Protein AF-A0A4Y2F2S2-F1 (afdb_monomer_lite)

Radius of gyration: 29.6 Å; chains: 1; bounding box: 80×32×78 Å

Organism: Araneus ventricosus (NCBI:txid182803)

Secondary structure (DSSP, 8-state):
---SPPPPPTTTS-HHHHHHHTHHHHHHS-HHHHHHHHHHHHHHTT-HHHHHHHHHHHH-HHHHHHHHHHHHHHHHT-----HHHHHHHHHHTT--HHHHHHHHHHTTTTSPPHHHHHHHHHHTSPPTTSEEE-SS-EEE-GGG--

Sequence (146 aa):
MSSGRPPKPFQEACARTKNRRTQKLRTEVPTEQLTFAAQMNLKAGKKIDASKIVKDITSNPGRATKYRKTFHALQNKTGKLTPAEALSIFVGAGLARNQYKIVRPGAKSIYLRYSLIQKVQKEFYSSKNSYQVIQTSTEINLQDLA

Structure (mmCIF, N/CA/C/O backbone):
data_AF-A0A4Y2F2S2-F1
#
_entry.id   AF-A0A4Y2F2S2-F1
#
loop_
_atom_site.group_PDB
_atom_site.id
_atom_site.type_symbol
_atom_site.label_atom_id
_atom_site.label_alt_id
_atom_site.label_comp_id
_atom_site.label_asym_id
_atom_site.label_entity_id
_atom_site.label_seq_id
_atom_site.pdbx_PDB_ins_code
_atom_site.Cartn_x
_atom_site.Cartn_y
_atom_site.Cartn_z
_atom_site.occupancy
_atom_site.B_iso_or_equiv
_atom_site.auth_seq_id
_atom_site.auth_comp_id
_atom_site.auth_asym_id
_atom_site.auth_atom_id
_atom_site.pdbx_PDB_model_num
ATOM 1 N N . MET A 1 1 ? -46.525 6.636 19.658 1.00 46.94 1 MET A N 1
ATOM 2 C CA . MET A 1 1 ? -46.025 6.141 18.355 1.00 46.94 1 MET A CA 1
ATOM 3 C C . MET A 1 1 ? -44.746 6.890 18.019 1.00 46.94 1 MET A C 1
ATOM 5 O O . MET A 1 1 ? -44.753 8.106 18.139 1.00 46.94 1 MET A O 1
ATOM 9 N N . SER A 1 2 ? -43.639 6.218 17.687 1.00 60.78 2 SER A N 1
ATOM 10 C CA . SER A 1 2 ? -42.401 6.931 17.339 1.00 60.78 2 SER A CA 1
ATOM 11 C C . SER A 1 2 ? -42.547 7.569 15.955 1.00 60.78 2 SER A C 1
ATOM 13 O O . SER A 1 2 ? -42.375 6.910 14.932 1.00 60.78 2 SER A O 1
ATOM 15 N N . SER A 1 3 ? -42.905 8.847 15.919 1.00 67.31 3 SER A N 1
ATOM 16 C CA . SER A 1 3 ? -43.002 9.647 14.701 1.00 67.31 3 SER A CA 1
ATOM 17 C C . SER A 1 3 ? -41.599 10.020 14.216 1.00 67.31 3 SER A C 1
ATOM 19 O O . SER A 1 3 ? -40.989 10.963 14.718 1.00 67.31 3 SER A O 1
ATOM 21 N N . GLY A 1 4 ? -41.049 9.262 13.265 1.00 81.62 4 GLY A N 1
ATOM 22 C CA . GLY A 1 4 ? -39.746 9.571 12.682 1.00 81.62 4 GLY A CA 1
ATOM 23 C C . GLY A 1 4 ? -39.295 8.595 11.601 1.00 81.62 4 GLY A C 1
ATOM 24 O O . GLY A 1 4 ? -39.762 7.461 11.515 1.00 81.62 4 GLY A O 1
ATOM 25 N N . ARG A 1 5 ? -38.346 9.045 10.770 1.00 83.81 5 ARG A N 1
ATOM 26 C CA . ARG A 1 5 ? -37.702 8.207 9.752 1.00 83.81 5 ARG A CA 1
ATOM 27 C C . ARG A 1 5 ? -37.008 7.012 10.426 1.00 83.81 5 ARG A C 1
ATOM 29 O O . ARG A 1 5 ? -36.197 7.242 11.329 1.00 83.81 5 ARG A O 1
ATOM 36 N N . PRO A 1 6 ? -37.231 5.771 9.959 1.00 86.19 6 PRO A N 1
ATOM 37 C CA . PRO A 1 6 ? -36.595 4.601 10.546 1.00 86.19 6 PRO A CA 1
ATOM 38 C C . PRO A 1 6 ? -35.062 4.710 10.469 1.00 86.19 6 PRO A C 1
ATOM 40 O O . PRO A 1 6 ? -34.507 5.106 9.432 1.00 86.19 6 PRO A O 1
ATOM 43 N N . PRO A 1 7 ? -34.348 4.400 11.564 1.00 86.94 7 PRO A N 1
ATOM 44 C CA . PRO A 1 7 ? -32.900 4.488 11.590 1.00 86.94 7 PRO A CA 1
ATOM 45 C C . PRO A 1 7 ? -32.284 3.400 10.710 1.00 86.94 7 PRO A C 1
ATOM 47 O O . PRO A 1 7 ? -32.563 2.218 10.870 1.00 86.94 7 PRO A O 1
ATOM 50 N N . LYS A 1 8 ? -31.358 3.793 9.829 1.00 91.75 8 LYS A N 1
ATOM 51 C CA . LYS A 1 8 ? -30.549 2.832 9.065 1.00 91.75 8 LYS A CA 1
ATOM 52 C C . LYS A 1 8 ? -29.700 1.946 9.996 1.00 91.75 8 LYS A C 1
ATOM 54 O O . LYS A 1 8 ? -29.243 2.463 11.036 1.00 91.75 8 LYS A O 1
ATOM 59 N N . PRO A 1 9 ? -29.408 0.688 9.609 1.00 95.12 9 PRO A N 1
ATOM 60 C CA . PRO A 1 9 ? -28.441 -0.170 10.291 1.00 95.12 9 PRO A CA 1
ATOM 61 C C . PRO A 1 9 ? -27.092 0.527 10.490 1.00 95.12 9 PRO A C 1
ATOM 63 O O . PRO A 1 9 ? -26.696 1.386 9.699 1.00 95.12 9 PRO A O 1
ATOM 66 N N . PHE A 1 10 ? -26.363 0.173 11.554 1.00 93.69 10 PHE A N 1
ATOM 67 C CA . PHE A 1 10 ? -25.087 0.830 11.861 1.00 93.69 10 PHE A CA 1
ATOM 68 C C . PHE A 1 10 ? -24.088 0.704 10.708 1.00 93.69 10 PHE A C 1
ATOM 70 O O . PHE A 1 10 ? -23.448 1.695 10.384 1.00 93.69 10 PHE A O 1
ATOM 77 N N . GLN A 1 11 ? -23.991 -0.458 10.054 1.00 94.19 11 GLN A N 1
ATOM 78 C CA . GLN A 1 11 ? -23.033 -0.697 8.966 1.00 94.19 11 GLN A CA 1
ATOM 79 C C . GLN A 1 11 ? -23.252 0.229 7.760 1.00 94.19 11 GLN A C 1
ATOM 81 O O . GLN A 1 11 ? -22.287 0.787 7.237 1.00 94.19 11 GLN A O 1
ATOM 86 N N . GLU A 1 12 ? -24.509 0.484 7.406 1.00 94.81 12 GLU A N 1
ATOM 87 C CA . GLU A 1 12 ? -24.919 1.296 6.250 1.00 94.81 12 GLU A CA 1
ATOM 88 C C . GLU A 1 12 ? -24.970 2.804 6.536 1.00 94.81 12 GLU A C 1
ATOM 90 O O . GLU A 1 12 ? -25.124 3.627 5.632 1.00 94.81 12 GLU A O 1
ATOM 95 N N . ALA A 1 13 ? -24.872 3.201 7.805 1.00 95.06 13 ALA A N 1
ATOM 96 C CA . ALA A 1 13 ? -24.889 4.605 8.181 1.00 95.06 13 ALA A CA 1
ATOM 97 C C . ALA A 1 13 ? -23.602 5.330 7.735 1.00 95.06 13 ALA A C 1
ATOM 99 O O . ALA A 1 13 ? -22.496 4.784 7.780 1.00 95.06 13 ALA A O 1
ATOM 100 N N . CYS A 1 14 ? -23.733 6.608 7.365 1.00 94.81 14 CYS A N 1
ATOM 101 C CA . CYS A 1 14 ? -22.584 7.457 7.048 1.00 94.81 14 CYS A CA 1
ATOM 102 C C . CYS A 1 14 ? -21.731 7.752 8.298 1.00 94.81 14 CYS A C 1
ATOM 104 O O . CYS A 1 14 ? -22.212 7.669 9.434 1.00 94.81 14 CYS A O 1
ATOM 106 N N . ALA A 1 15 ? -20.477 8.165 8.090 1.00 96.00 15 ALA A N 1
ATOM 107 C CA . ALA A 1 15 ? -19.518 8.434 9.166 1.00 96.00 15 ALA A CA 1
ATOM 108 C C . ALA A 1 15 ? -20.043 9.434 10.215 1.00 96.00 15 ALA A C 1
ATOM 110 O O . ALA A 1 15 ? -19.951 9.169 11.411 1.00 96.00 15 ALA A O 1
ATOM 111 N N . ARG A 1 16 ? -20.693 10.531 9.786 1.00 96.00 16 ARG A N 1
ATOM 112 C CA . ARG A 1 16 ? -21.302 11.524 10.695 1.00 96.00 16 ARG A CA 1
ATOM 113 C C . ARG A 1 16 ? -22.307 10.877 11.656 1.00 96.00 16 ARG A C 1
ATOM 115 O O . ARG A 1 16 ? -22.293 11.158 12.852 1.00 96.00 16 ARG A O 1
ATOM 122 N N . THR A 1 17 ? -23.161 9.990 11.146 1.00 95.25 17 THR A N 1
ATOM 123 C CA . THR A 1 17 ? -24.183 9.313 11.958 1.00 95.25 17 THR A CA 1
ATOM 124 C C . THR A 1 17 ? -23.559 8.282 12.895 1.00 95.25 17 THR A C 1
ATOM 126 O O . THR A 1 17 ? -23.947 8.224 14.061 1.00 95.25 17 THR A O 1
ATOM 129 N N . LYS A 1 18 ? -22.576 7.503 12.420 1.00 95.94 18 LYS A N 1
ATOM 130 C CA . LYS A 1 18 ? -21.819 6.552 13.252 1.00 95.94 18 LYS A CA 1
ATOM 131 C C . LYS A 1 18 ? -21.136 7.266 14.420 1.00 95.94 18 LYS A C 1
ATOM 133 O O . LYS A 1 18 ? -21.313 6.842 15.556 1.00 95.94 18 LYS A O 1
ATOM 138 N N . ASN A 1 19 ? -20.470 8.393 14.158 1.00 94.12 19 ASN A N 1
ATOM 139 C CA . ASN A 1 19 ? -19.824 9.208 15.188 1.00 94.12 19 ASN A CA 1
ATOM 140 C C . ASN A 1 19 ? -20.829 9.701 16.233 1.00 94.12 19 ASN A C 1
ATOM 142 O O . ASN A 1 19 ? -20.598 9.524 17.425 1.00 94.12 19 ASN A O 1
ATOM 146 N N . ARG A 1 20 ? -21.972 10.256 15.812 1.00 95.00 20 ARG A N 1
ATOM 147 C CA . ARG A 1 20 ? -23.009 10.697 16.757 1.00 95.00 20 ARG A CA 1
ATOM 148 C C . ARG A 1 20 ? -23.534 9.539 17.612 1.00 95.00 20 ARG A C 1
ATOM 150 O O . ARG A 1 20 ? -23.644 9.677 18.822 1.00 95.00 20 ARG A O 1
ATOM 157 N N . ARG A 1 21 ? -23.817 8.381 17.005 1.00 95.06 21 ARG A N 1
ATOM 158 C CA . ARG A 1 21 ? -24.323 7.196 17.725 1.00 95.06 21 ARG A CA 1
ATOM 159 C C . ARG A 1 21 ? -23.322 6.646 18.746 1.00 95.06 21 ARG A C 1
ATOM 161 O O . ARG A 1 21 ? -23.743 6.184 19.797 1.00 95.06 21 ARG A O 1
ATOM 168 N N . THR A 1 22 ? -22.018 6.703 18.466 1.00 95.88 22 THR A N 1
ATOM 169 C CA . THR A 1 22 ? -20.971 6.217 19.385 1.00 95.88 22 THR A CA 1
ATOM 170 C C . THR A 1 22 ? -20.460 7.282 20.355 1.00 95.88 22 THR A C 1
ATOM 172 O O . THR A 1 22 ? -19.528 7.006 21.101 1.00 95.88 22 THR A O 1
ATOM 175 N N . GLN A 1 23 ? -21.015 8.501 20.350 1.00 96.19 23 GLN A N 1
ATOM 176 C CA . GLN A 1 23 ? -20.545 9.598 21.204 1.00 96.19 23 GLN A CA 1
ATOM 177 C C . GLN A 1 23 ? -20.630 9.237 22.684 1.00 96.19 23 GLN A C 1
ATOM 179 O O . GLN A 1 23 ? -19.620 9.314 23.370 1.00 96.19 23 GLN A O 1
ATOM 184 N N . LYS A 1 24 ? -21.793 8.751 23.130 1.00 95.88 24 LYS A N 1
ATOM 185 C CA . LYS A 1 24 ? -22.016 8.341 24.520 1.00 95.88 24 LYS A CA 1
ATOM 186 C C . LYS A 1 24 ? -20.957 7.333 24.992 1.00 95.88 24 LYS A C 1
ATOM 188 O O . LYS A 1 24 ? -20.278 7.569 25.981 1.00 95.88 24 LYS A O 1
ATOM 193 N N . LEU A 1 25 ? -20.720 6.288 24.193 1.00 95.06 25 LEU A N 1
ATOM 194 C CA . LEU A 1 25 ? -19.710 5.261 24.480 1.00 95.06 25 LEU A CA 1
ATOM 195 C C . LEU A 1 25 ? -18.288 5.826 24.594 1.00 95.06 25 LEU A C 1
ATOM 197 O O . LEU A 1 25 ? -17.529 5.382 25.441 1.00 95.06 25 LEU A O 1
ATOM 201 N N . ARG A 1 26 ? -17.920 6.793 23.745 1.00 94.62 26 ARG A N 1
ATOM 202 C CA . ARG A 1 26 ? -16.576 7.399 23.743 1.00 94.62 26 ARG A CA 1
ATOM 203 C C . ARG A 1 26 ? -16.367 8.415 24.867 1.00 94.62 26 ARG A C 1
ATOM 205 O O . ARG A 1 26 ? -15.2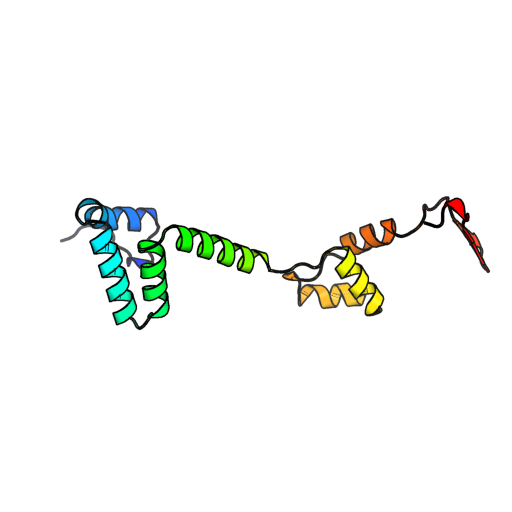24 8.744 25.153 1.00 94.62 26 ARG A O 1
ATOM 212 N N . THR A 1 27 ? -17.447 8.941 25.441 1.00 94.94 27 THR A N 1
ATOM 213 C CA . THR A 1 27 ? -17.394 9.903 26.548 1.00 94.94 27 THR A CA 1
ATOM 214 C C . THR A 1 27 ? -17.441 9.204 27.904 1.00 94.94 27 THR A C 1
ATOM 216 O O . THR A 1 27 ? -16.744 9.625 28.817 1.00 94.94 27 THR A O 1
ATOM 219 N N . GLU A 1 28 ? -18.240 8.145 28.036 1.00 95.81 28 GLU A N 1
ATOM 220 C CA . GLU A 1 28 ? -18.482 7.481 29.325 1.00 95.81 28 GLU A CA 1
ATOM 221 C C . GLU A 1 28 ? -17.495 6.350 29.627 1.00 95.81 28 GLU A C 1
ATOM 223 O O . GLU A 1 28 ? -17.213 6.078 30.791 1.00 95.81 28 GLU A O 1
ATOM 228 N N . VAL A 1 29 ? -16.975 5.671 28.600 1.00 96.00 29 VAL A N 1
ATOM 229 C CA . VAL A 1 29 ? -16.151 4.471 28.783 1.00 96.00 29 VAL A CA 1
ATOM 230 C C . VAL A 1 29 ? -14.680 4.783 28.495 1.00 96.00 29 VAL A C 1
ATOM 232 O O . VAL A 1 29 ? -14.372 5.303 27.418 1.00 96.00 29 VAL A O 1
ATOM 235 N N . PRO A 1 30 ? -13.748 4.416 29.396 1.00 95.38 30 PRO A N 1
ATOM 236 C CA . PRO A 1 30 ? -12.319 4.564 29.153 1.00 95.38 30 PRO A CA 1
ATOM 237 C C . PRO A 1 30 ? -11.848 3.818 27.899 1.00 95.38 30 PRO A C 1
ATOM 239 O O . PRO A 1 30 ? -12.284 2.702 27.601 1.00 95.38 30 PRO A O 1
ATOM 242 N N . THR A 1 31 ? -10.875 4.399 27.196 1.00 92.50 31 THR A N 1
ATOM 243 C CA . THR A 1 31 ? -10.293 3.827 25.970 1.00 92.50 31 THR A CA 1
ATOM 244 C C . THR A 1 31 ? -9.752 2.408 26.175 1.00 92.50 31 THR A C 1
ATOM 246 O O . THR A 1 31 ? -9.904 1.553 25.302 1.00 92.50 31 THR A O 1
ATOM 249 N N . GLU A 1 32 ? -9.162 2.115 27.333 1.00 92.56 32 GLU A N 1
ATOM 250 C CA . GLU A 1 32 ? -8.628 0.786 27.663 1.00 92.56 32 GLU A CA 1
ATOM 251 C C . GLU A 1 32 ? -9.730 -0.282 27.698 1.00 92.56 32 GLU A C 1
ATOM 253 O O . GLU A 1 32 ? -9.597 -1.347 27.095 1.00 92.56 32 GLU A O 1
ATOM 258 N N . GLN A 1 33 ? -10.875 0.033 28.307 1.00 94.69 33 GLN A N 1
ATOM 259 C CA . GLN A 1 33 ? -12.019 -0.877 28.338 1.00 94.69 33 GLN A CA 1
ATOM 260 C C . GLN A 1 33 ? -12.617 -1.065 26.939 1.00 94.69 33 GLN A C 1
ATOM 262 O O . GLN A 1 33 ? -12.914 -2.192 26.541 1.00 94.69 33 GLN A O 1
ATOM 267 N N . LEU A 1 34 ? -12.733 0.012 26.151 1.00 95.00 34 LEU A N 1
ATOM 268 C CA . LEU A 1 34 ? -13.224 -0.060 24.769 1.00 95.00 34 LEU A CA 1
ATOM 269 C C . LEU A 1 34 ? -12.321 -0.917 23.875 1.00 95.00 34 LEU A C 1
ATOM 271 O O . LEU A 1 34 ? -12.811 -1.707 23.064 1.00 95.00 34 LEU A O 1
ATOM 275 N N . THR A 1 35 ? -11.004 -0.783 24.018 1.00 94.25 35 THR A N 1
ATOM 276 C CA . THR A 1 35 ? -10.039 -1.566 23.236 1.00 94.25 35 THR A CA 1
ATOM 277 C C . THR A 1 35 ? -10.057 -3.038 23.638 1.00 94.25 35 THR A C 1
ATOM 279 O O . THR A 1 35 ? -10.079 -3.899 22.756 1.00 94.25 35 THR A O 1
ATOM 282 N N . PHE A 1 36 ? -10.139 -3.352 24.934 1.00 95.00 36 PHE A N 1
ATOM 283 C CA . PHE A 1 36 ? -10.282 -4.729 25.408 1.00 95.00 36 PHE A CA 1
ATOM 284 C C . PHE A 1 36 ? -11.604 -5.365 24.949 1.00 95.00 36 PHE A C 1
ATOM 286 O O . PHE A 1 36 ? -11.606 -6.477 24.416 1.00 95.00 36 PHE A O 1
ATOM 293 N N . ALA A 1 37 ? -12.723 -4.640 25.051 1.00 95.88 37 ALA A N 1
ATOM 294 C CA . ALA A 1 37 ? -14.023 -5.093 24.555 1.00 95.88 37 ALA A CA 1
ATOM 295 C C . ALA A 1 37 ? -13.994 -5.368 23.042 1.00 95.88 37 ALA A C 1
ATOM 297 O O . ALA A 1 37 ? -14.500 -6.393 22.578 1.00 95.88 37 ALA A O 1
ATOM 298 N N . ALA A 1 38 ? -13.344 -4.499 22.259 1.00 96.06 38 ALA A N 1
ATOM 299 C CA . ALA A 1 38 ? -13.142 -4.723 20.831 1.00 96.06 38 ALA A CA 1
ATOM 300 C C . ALA A 1 38 ? -12.309 -5.989 20.561 1.00 96.06 38 ALA A C 1
ATOM 302 O O . ALA A 1 38 ? -12.679 -6.793 19.704 1.00 96.06 38 ALA A O 1
ATOM 303 N N . GLN A 1 39 ? -11.226 -6.214 21.315 1.00 96.50 39 GLN A N 1
ATOM 304 C CA . GLN A 1 39 ? -10.413 -7.428 21.197 1.00 96.50 39 GLN A CA 1
ATOM 305 C C . GLN A 1 39 ? -11.226 -8.696 21.474 1.00 96.50 39 GLN A C 1
ATOM 307 O O . GLN A 1 39 ? -11.086 -9.665 20.721 1.00 96.50 39 GLN A O 1
ATOM 312 N N . MET A 1 40 ? -12.062 -8.704 22.518 1.00 97.31 40 MET A N 1
ATOM 313 C CA . MET A 1 40 ? -12.895 -9.860 22.870 1.00 97.31 40 MET A CA 1
ATOM 314 C C . MET A 1 40 ? -13.971 -10.128 21.815 1.00 97.31 40 MET A C 1
ATOM 316 O O . MET A 1 40 ? -14.116 -11.268 21.376 1.00 97.31 40 MET A O 1
ATOM 320 N N . ASN A 1 41 ? -14.641 -9.085 21.316 1.00 97.06 41 ASN A N 1
ATOM 321 C CA . ASN A 1 41 ? -15.624 -9.223 20.238 1.00 97.06 41 ASN A CA 1
ATOM 322 C C . ASN A 1 41 ? -15.003 -9.790 18.951 1.00 97.06 41 ASN A C 1
ATOM 324 O O . ASN A 1 41 ? -15.606 -10.631 18.285 1.00 97.06 41 ASN A O 1
ATOM 328 N N . LEU A 1 42 ? -13.774 -9.385 18.608 1.00 97.06 42 LEU A N 1
ATOM 329 C CA . LEU A 1 42 ? -13.057 -9.943 17.457 1.00 97.06 42 LEU A CA 1
ATOM 330 C C . LEU A 1 42 ? -12.710 -11.425 17.650 1.00 97.06 42 LEU A C 1
ATOM 332 O O . LEU A 1 42 ? -12.843 -12.199 16.702 1.00 97.06 42 LEU A O 1
ATOM 336 N N . LYS A 1 43 ? -12.316 -11.841 18.862 1.00 95.75 43 LYS A N 1
ATOM 337 C CA . LYS A 1 43 ? -12.073 -13.260 19.178 1.00 95.75 43 LYS A CA 1
ATOM 338 C C . LYS A 1 43 ? -13.348 -14.088 19.085 1.00 95.75 43 LYS A C 1
ATOM 340 O O . LYS A 1 43 ? -13.328 -15.131 18.438 1.00 95.75 43 LYS A O 1
ATOM 345 N N . ALA A 1 44 ? -14.445 -13.604 19.668 1.00 96.88 44 ALA A N 1
ATOM 346 C CA . ALA A 1 44 ? -15.749 -14.261 19.597 1.00 96.88 44 ALA A CA 1
ATOM 347 C C . ALA A 1 44 ? -16.209 -14.436 18.139 1.00 96.88 44 ALA A C 1
ATOM 349 O O . ALA A 1 44 ? -16.690 -15.496 17.753 1.00 96.88 44 ALA A O 1
ATOM 350 N N . GLY A 1 45 ? -15.953 -13.434 17.293 1.00 96.06 45 GLY A N 1
ATOM 351 C CA . GLY A 1 45 ? -16.185 -13.499 15.849 1.00 96.06 45 GLY A CA 1
ATOM 352 C C . GLY A 1 45 ? -15.159 -14.314 15.049 1.00 96.06 45 GLY A C 1
ATOM 353 O O . GLY A 1 45 ? -15.124 -14.171 13.829 1.00 96.06 45 GLY A O 1
ATOM 354 N N . LYS A 1 46 ? -14.294 -15.110 15.698 1.00 95.44 46 LYS A N 1
ATOM 355 C CA . LYS A 1 46 ? -13.210 -15.912 15.088 1.00 95.44 46 LYS A CA 1
ATOM 356 C C . LYS A 1 46 ? -12.182 -15.105 14.273 1.00 95.44 46 LYS A C 1
ATOM 358 O O . LYS A 1 46 ? -11.403 -15.671 13.513 1.00 95.44 46 LYS A O 1
ATOM 363 N N . LYS A 1 47 ? -12.102 -13.784 14.460 1.00 95.62 47 LYS A N 1
ATOM 364 C CA . LYS A 1 47 ? -11.114 -12.892 13.822 1.00 95.62 47 LYS A CA 1
ATOM 365 C C . LYS A 1 47 ? -9.873 -12.755 14.706 1.00 95.62 47 LYS A C 1
ATOM 367 O O . LYS A 1 47 ? -9.554 -11.672 15.203 1.00 95.62 47 LYS A O 1
ATOM 372 N N . ILE A 1 48 ? -9.193 -13.879 14.927 1.00 95.50 48 ILE A N 1
ATOM 373 C CA . ILE A 1 48 ? -8.095 -13.999 15.899 1.00 95.50 48 ILE A CA 1
ATOM 374 C C . ILE A 1 48 ? -6.950 -13.031 15.572 1.00 95.50 48 ILE A C 1
ATOM 376 O O . ILE A 1 48 ? -6.491 -12.312 16.459 1.00 95.50 48 ILE A O 1
ATOM 380 N N . ASP A 1 49 ? -6.529 -12.947 14.309 1.00 94.12 49 ASP A N 1
ATOM 381 C CA . ASP A 1 49 ? -5.407 -12.081 13.920 1.00 94.12 49 ASP A CA 1
ATOM 382 C C . ASP A 1 49 ? -5.749 -10.595 14.019 1.00 94.12 49 ASP A C 1
ATOM 384 O O . ASP A 1 49 ? -4.930 -9.805 14.481 1.00 94.12 49 ASP A O 1
ATOM 388 N N . ALA A 1 50 ? -6.990 -10.209 13.706 1.00 94.38 50 ALA A N 1
ATOM 389 C CA . ALA A 1 50 ? -7.452 -8.840 13.930 1.00 94.38 50 ALA A CA 1
ATOM 390 C C . ALA A 1 50 ? -7.406 -8.473 15.423 1.00 94.38 50 ALA A C 1
ATOM 392 O O . ALA A 1 50 ? -6.981 -7.375 15.775 1.00 94.38 50 ALA A O 1
ATOM 393 N N . SER A 1 51 ? -7.791 -9.399 16.309 1.00 96.12 51 SER A N 1
ATOM 394 C CA . SER A 1 51 ? -7.692 -9.197 17.760 1.00 96.12 51 SER A CA 1
ATOM 395 C C . SER A 1 51 ? -6.238 -9.019 18.217 1.00 96.12 51 SER A C 1
ATOM 397 O O . SER A 1 51 ? -5.944 -8.100 18.984 1.00 96.12 51 SER A O 1
ATOM 399 N N . LYS A 1 52 ? -5.312 -9.844 17.703 1.00 94.19 52 LYS A N 1
ATOM 400 C CA . LYS A 1 52 ? -3.872 -9.719 17.987 1.00 94.19 52 LYS A CA 1
ATOM 401 C C . LYS A 1 52 ? -3.319 -8.370 17.526 1.00 94.19 52 LYS A C 1
ATOM 403 O O . LYS A 1 52 ? -2.634 -7.717 18.303 1.00 94.19 52 LYS A O 1
ATOM 408 N N . ILE A 1 53 ? -3.684 -7.914 16.325 1.00 94.12 53 ILE A N 1
ATOM 409 C CA . ILE A 1 53 ? -3.263 -6.605 15.805 1.00 94.12 53 ILE A CA 1
ATOM 410 C C . ILE A 1 53 ? -3.761 -5.478 16.709 1.00 94.12 53 ILE A C 1
ATOM 412 O O . ILE A 1 53 ? -2.972 -4.608 17.064 1.00 94.12 53 ILE A O 1
ATOM 416 N N . VAL A 1 54 ? -5.039 -5.495 17.116 1.00 93.88 54 VAL A N 1
ATOM 417 C CA . VAL A 1 54 ? -5.577 -4.486 18.046 1.00 93.88 54 VAL A CA 1
ATOM 418 C C . VAL A 1 54 ? -4.792 -4.496 19.358 1.00 93.88 54 VAL A C 1
ATOM 420 O O . VAL A 1 54 ? -4.420 -3.431 19.838 1.00 93.88 54 VAL A O 1
ATOM 423 N N . LYS A 1 55 ? -4.466 -5.674 19.901 1.00 93.69 55 LYS A N 1
ATOM 424 C CA . LYS A 1 55 ? -3.615 -5.787 21.093 1.00 93.69 55 LYS A CA 1
ATOM 425 C C . LYS A 1 55 ? -2.236 -5.161 20.866 1.00 93.69 55 LYS A C 1
ATOM 427 O O . LYS A 1 55 ? -1.822 -4.331 21.671 1.00 93.69 55 LYS A O 1
ATOM 432 N N . ASP A 1 56 ? -1.563 -5.507 19.773 1.00 92.69 56 ASP A N 1
ATOM 433 C CA . ASP A 1 56 ? -0.209 -5.041 19.449 1.00 92.69 56 ASP A CA 1
ATOM 434 C C . ASP A 1 56 ? -0.113 -3.523 19.265 1.00 92.69 56 ASP A C 1
ATOM 436 O O . ASP A 1 56 ? 0.854 -2.908 19.715 1.00 92.69 56 ASP A O 1
ATOM 440 N N . ILE A 1 57 ? -1.103 -2.907 18.610 1.00 93.50 57 ILE A N 1
ATOM 441 C CA . ILE A 1 57 ? -1.115 -1.450 18.412 1.00 93.50 57 ILE A CA 1
ATOM 442 C C . ILE A 1 57 ? -1.453 -0.700 19.699 1.00 93.50 57 ILE A C 1
ATOM 444 O O . ILE A 1 57 ? -0.969 0.413 19.884 1.00 93.50 57 ILE A O 1
ATOM 448 N N . THR A 1 58 ? -2.264 -1.297 20.581 1.00 91.38 58 THR A N 1
ATOM 449 C CA . THR A 1 58 ? -2.620 -0.681 21.868 1.00 91.38 58 THR A CA 1
ATOM 450 C C . THR A 1 58 ? -1.489 -0.758 22.886 1.00 91.38 58 THR A C 1
ATOM 452 O O . THR A 1 58 ? -1.295 0.191 23.633 1.00 91.38 58 THR A O 1
ATOM 455 N N . SER A 1 59 ? -0.711 -1.845 22.901 1.00 88.94 59 SER A N 1
ATOM 456 C CA . SER A 1 59 ? 0.397 -2.027 23.846 1.00 88.94 59 SER A CA 1
ATOM 457 C C . SER A 1 59 ? 1.696 -1.350 23.404 1.00 88.94 59 SER A C 1
ATOM 459 O O . SER A 1 59 ? 2.525 -1.018 24.246 1.00 88.94 59 SER A O 1
ATOM 461 N N . ASN A 1 60 ? 1.898 -1.136 22.098 1.00 89.88 60 ASN A N 1
ATOM 462 C CA . ASN A 1 60 ? 3.096 -0.482 21.577 1.00 89.88 60 ASN A CA 1
ATOM 463 C C . ASN A 1 60 ? 2.775 0.443 20.381 1.00 89.88 60 ASN A C 1
ATOM 465 O O . ASN A 1 60 ? 2.683 -0.023 19.237 1.00 89.88 60 ASN A O 1
ATOM 469 N N . PRO A 1 61 ? 2.709 1.773 20.594 1.00 85.50 61 PRO A N 1
ATOM 470 C CA . PRO A 1 61 ? 2.467 2.748 19.525 1.00 85.50 61 PRO A CA 1
ATOM 471 C C . PRO A 1 61 ? 3.494 2.703 18.375 1.00 85.50 61 PRO A C 1
ATOM 473 O O . PRO A 1 61 ? 3.171 2.996 17.218 1.00 85.50 61 PRO A O 1
ATOM 476 N N . GLY A 1 62 ? 4.732 2.276 18.651 1.00 89.56 62 GLY A N 1
ATOM 477 C CA . GLY A 1 62 ? 5.767 2.078 17.633 1.00 89.56 62 GLY A CA 1
ATOM 478 C C . GLY A 1 62 ? 5.405 0.980 16.626 1.00 89.56 62 GLY A C 1
ATOM 479 O O . GLY A 1 62 ? 5.645 1.133 15.423 1.00 89.56 62 GLY A O 1
ATOM 480 N N . ARG A 1 63 ? 4.735 -0.094 17.077 1.00 89.06 63 ARG A N 1
ATOM 481 C CA . ARG A 1 63 ? 4.218 -1.153 16.190 1.00 89.06 63 ARG A CA 1
ATOM 482 C C . ARG A 1 63 ? 3.111 -0.637 15.279 1.00 89.06 63 ARG A C 1
ATOM 484 O O . ARG A 1 63 ? 3.119 -0.967 14.096 1.00 89.06 63 ARG A O 1
ATOM 491 N N . ALA A 1 64 ? 2.225 0.224 15.782 1.00 90.81 64 ALA A N 1
ATOM 492 C CA . ALA A 1 64 ? 1.178 0.845 14.968 1.00 90.81 64 ALA A CA 1
ATOM 493 C C . ALA A 1 64 ? 1.773 1.635 13.789 1.00 90.81 64 ALA A C 1
ATOM 495 O O . ALA A 1 64 ? 1.349 1.477 12.641 1.00 90.81 64 ALA A O 1
ATOM 496 N N . THR A 1 65 ? 2.823 2.419 14.052 1.00 91.56 65 THR A N 1
ATOM 497 C CA . THR A 1 65 ? 3.543 3.164 13.007 1.00 91.56 65 THR A CA 1
ATOM 498 C C . THR A 1 65 ? 4.216 2.227 12.006 1.00 91.56 65 THR A C 1
ATOM 500 O O . THR A 1 65 ? 4.144 2.466 10.798 1.00 91.56 65 THR A O 1
ATOM 503 N N . LYS A 1 66 ? 4.835 1.137 12.479 1.00 93.00 66 LYS A N 1
ATOM 504 C CA . LYS A 1 66 ? 5.447 0.126 11.607 1.00 93.00 66 LYS A CA 1
ATOM 505 C C . LYS A 1 66 ? 4.410 -0.520 10.691 1.00 93.00 66 LYS A C 1
ATOM 507 O O . LYS A 1 66 ? 4.624 -0.509 9.484 1.00 93.00 66 LYS A O 1
ATOM 512 N N . TYR A 1 67 ? 3.283 -0.995 11.227 1.00 91.38 67 TYR A N 1
ATOM 513 C CA . TYR A 1 67 ? 2.199 -1.570 10.424 1.00 91.38 67 TYR A CA 1
ATOM 514 C C . TYR A 1 67 ? 1.655 -0.583 9.397 1.00 91.38 67 TYR A C 1
ATOM 516 O O . TYR A 1 67 ? 1.459 -0.949 8.243 1.00 91.38 67 TYR A O 1
ATOM 524 N N . ARG A 1 68 ? 1.469 0.686 9.778 1.00 89.62 68 ARG A N 1
ATOM 525 C CA . ARG A 1 68 ? 1.035 1.726 8.841 1.00 89.62 68 ARG A CA 1
ATOM 526 C C . ARG A 1 68 ? 2.038 1.898 7.696 1.00 89.62 68 ARG A C 1
ATOM 528 O O . ARG A 1 68 ? 1.637 1.893 6.535 1.00 89.62 68 ARG A O 1
ATOM 535 N N . LYS A 1 69 ? 3.335 2.012 8.003 1.00 91.12 69 LYS A N 1
ATOM 536 C CA . LYS A 1 69 ? 4.397 2.160 6.992 1.00 91.12 69 LYS A CA 1
ATOM 537 C C . LYS A 1 69 ? 4.493 0.941 6.078 1.00 91.12 69 LYS A C 1
ATOM 539 O O . LYS A 1 69 ? 4.542 1.113 4.866 1.00 91.12 69 LYS A O 1
ATOM 544 N N . THR A 1 70 ? 4.493 -0.274 6.626 1.00 89.75 70 THR A N 1
ATOM 545 C CA . THR A 1 70 ? 4.595 -1.502 5.823 1.00 89.75 70 THR A CA 1
ATOM 546 C C . THR A 1 70 ? 3.351 -1.733 4.977 1.00 89.75 70 THR A C 1
ATOM 548 O O . THR A 1 70 ? 3.483 -2.113 3.819 1.00 89.75 70 THR A O 1
ATOM 551 N N . PHE A 1 71 ? 2.158 -1.453 5.507 1.00 88.31 71 PHE A N 1
ATOM 552 C CA . PHE A 1 71 ? 0.911 -1.552 4.753 1.00 88.31 71 PHE A CA 1
ATOM 553 C C . PHE A 1 71 ? 0.883 -0.559 3.589 1.00 88.31 71 PHE A C 1
ATOM 555 O O . PHE A 1 71 ? 0.607 -0.953 2.460 1.00 88.31 71 PHE A O 1
ATOM 562 N N . HIS A 1 72 ? 1.248 0.706 3.822 1.00 85.12 72 HIS A N 1
ATOM 563 C CA . HIS A 1 72 ? 1.374 1.681 2.736 1.00 85.12 72 HIS A CA 1
ATOM 564 C C . HIS A 1 72 ? 2.473 1.305 1.742 1.00 85.12 72 HIS A C 1
ATOM 566 O O . HIS A 1 72 ? 2.259 1.428 0.544 1.00 85.12 72 HIS A O 1
ATOM 572 N N . ALA A 1 73 ? 3.623 0.808 2.200 1.00 82.94 73 ALA A N 1
ATOM 573 C CA . ALA A 1 73 ? 4.673 0.332 1.307 1.00 82.94 73 ALA A CA 1
ATOM 574 C C . ALA A 1 73 ? 4.196 -0.851 0.454 1.00 82.94 73 ALA A C 1
ATOM 576 O O . ALA A 1 73 ? 4.515 -0.899 -0.723 1.00 82.94 73 ALA A O 1
ATOM 577 N N . LEU A 1 74 ? 3.403 -1.774 1.002 1.00 79.69 74 LEU A N 1
ATOM 578 C CA . LEU A 1 74 ? 2.815 -2.880 0.246 1.00 79.69 74 LEU A CA 1
ATOM 579 C C . LEU A 1 74 ? 1.802 -2.384 -0.796 1.00 79.69 74 LEU A C 1
ATOM 581 O O . LEU A 1 74 ? 1.846 -2.824 -1.939 1.00 79.69 74 LEU A O 1
ATOM 585 N N . GLN A 1 75 ? 0.945 -1.430 -0.424 1.00 73.19 75 GLN A N 1
ATOM 586 C CA . GLN A 1 75 ? -0.002 -0.787 -1.344 1.00 73.19 75 GLN A CA 1
ATOM 587 C C . GLN A 1 75 ? 0.709 0.022 -2.437 1.00 73.19 75 GLN A C 1
ATOM 589 O O . GLN A 1 75 ? 0.254 0.067 -3.569 1.00 73.19 75 GLN A O 1
ATOM 594 N N . ASN A 1 76 ? 1.850 0.633 -2.122 1.00 65.69 76 ASN A N 1
ATOM 595 C CA . ASN A 1 76 ? 2.636 1.414 -3.076 1.00 65.69 76 ASN A CA 1
ATOM 596 C C . ASN A 1 76 ? 3.638 0.555 -3.865 1.00 65.69 76 ASN A C 1
ATOM 598 O O . ASN A 1 76 ? 4.174 1.015 -4.869 1.00 65.69 76 ASN A O 1
ATOM 602 N N . LYS A 1 77 ? 3.886 -0.693 -3.443 1.00 60.91 77 LYS A N 1
ATOM 603 C CA . LYS A 1 77 ? 4.715 -1.668 -4.171 1.00 60.91 77 LYS A CA 1
ATOM 604 C C . LYS A 1 77 ? 4.041 -2.180 -5.442 1.00 60.91 77 LYS A C 1
ATOM 606 O O . LYS A 1 77 ? 4.711 -2.801 -6.260 1.00 60.91 77 LYS A O 1
ATOM 611 N N . THR A 1 78 ? 2.761 -1.881 -5.662 1.00 59.12 78 THR A N 1
ATOM 612 C CA . THR A 1 78 ? 2.198 -1.901 -7.014 1.00 59.12 78 THR A CA 1
ATOM 613 C C . THR A 1 78 ? 2.706 -0.658 -7.751 1.00 59.12 78 THR A C 1
ATOM 615 O O . THR A 1 78 ? 2.212 0.445 -7.546 1.00 59.12 78 THR A O 1
ATOM 618 N N . GLY A 1 79 ? 3.729 -0.725 -8.586 1.00 64.69 79 GLY A N 1
ATOM 619 C CA . GLY A 1 79 ? 4.189 -1.869 -9.360 1.00 64.69 79 GLY A CA 1
ATOM 620 C C . GLY A 1 79 ? 4.136 -1.470 -10.815 1.00 64.69 79 GLY A C 1
ATOM 621 O O . GLY A 1 79 ? 3.455 -2.142 -11.559 1.00 64.69 79 GLY A O 1
ATOM 622 N N . LYS A 1 80 ? 4.762 -0.337 -11.161 1.00 76.69 80 LYS A N 1
ATOM 623 C CA . LYS A 1 80 ? 5.042 0.087 -12.533 1.00 76.69 80 LYS A CA 1
ATOM 624 C C . LYS A 1 80 ? 6.531 -0.069 -12.742 1.00 76.69 80 LYS A C 1
ATOM 626 O O . LYS A 1 80 ? 7.298 0.379 -11.895 1.00 76.69 80 LYS A O 1
ATOM 631 N N . LEU A 1 81 ? 6.905 -0.652 -13.868 1.00 85.62 81 LEU A N 1
ATOM 632 C CA . LEU A 1 81 ? 8.293 -0.678 -14.304 1.00 85.62 81 LEU A CA 1
ATOM 633 C C . LEU A 1 81 ? 8.826 0.751 -14.406 1.00 85.62 81 LEU A C 1
ATOM 635 O O . LEU A 1 81 ? 8.086 1.670 -14.784 1.00 85.62 81 LEU A O 1
ATOM 639 N N . THR A 1 82 ? 10.106 0.938 -14.099 1.00 89.12 82 THR A N 1
ATOM 640 C CA . THR A 1 82 ? 10.789 2.178 -14.464 1.00 89.12 82 THR A CA 1
ATOM 641 C C . THR A 1 82 ? 10.854 2.295 -15.994 1.00 89.12 82 THR A C 1
ATOM 643 O O . THR A 1 82 ? 10.765 1.291 -16.706 1.00 89.12 82 THR A O 1
ATOM 646 N N . PRO A 1 83 ? 10.981 3.510 -16.555 1.00 89.81 83 PRO A N 1
ATOM 647 C CA . PRO A 1 83 ? 11.122 3.682 -18.001 1.00 89.81 83 PRO A CA 1
ATOM 648 C C . PRO A 1 83 ? 12.262 2.862 -18.620 1.00 89.81 83 PRO A C 1
ATOM 650 O O . PRO A 1 83 ? 12.069 2.284 -19.689 1.00 89.81 83 PRO A O 1
ATOM 653 N N . ALA A 1 84 ? 13.397 2.755 -17.924 1.00 89.81 84 ALA A N 1
ATOM 654 C CA . ALA A 1 84 ? 14.543 1.958 -18.349 1.00 89.81 84 ALA A CA 1
ATOM 655 C C . ALA A 1 84 ? 14.256 0.446 -18.298 1.00 89.81 84 ALA A C 1
ATOM 657 O O . ALA A 1 84 ? 14.520 -0.258 -19.268 1.00 89.81 84 ALA A O 1
ATOM 658 N N . GLU A 1 85 ? 13.637 -0.054 -17.224 1.00 91.62 85 GLU A N 1
ATOM 659 C CA . GLU A 1 85 ? 13.216 -1.463 -17.125 1.00 91.62 85 GLU A CA 1
ATOM 660 C C . GLU A 1 85 ? 12.191 -1.828 -18.204 1.00 91.62 85 GLU A C 1
ATOM 662 O O . GLU A 1 85 ? 12.269 -2.888 -18.823 1.00 91.62 85 GLU A O 1
ATOM 667 N N . ALA A 1 86 ? 11.234 -0.934 -18.465 1.00 91.81 86 ALA A N 1
ATOM 668 C CA . ALA A 1 86 ? 10.232 -1.134 -19.501 1.00 91.81 86 ALA A CA 1
ATOM 669 C C . ALA A 1 86 ? 10.856 -1.155 -20.904 1.00 91.81 86 ALA A C 1
ATOM 671 O O . ALA A 1 86 ? 10.429 -1.956 -21.735 1.00 91.81 86 ALA A O 1
ATOM 672 N N . LEU A 1 87 ? 11.860 -0.306 -21.166 1.00 93.50 87 LEU A N 1
ATOM 673 C CA . LEU A 1 87 ? 12.629 -0.334 -22.411 1.00 93.50 87 LEU A CA 1
ATOM 674 C C . LEU A 1 87 ? 13.439 -1.631 -22.536 1.00 93.50 87 LEU A C 1
ATOM 676 O O . LEU A 1 87 ? 13.400 -2.256 -23.590 1.00 93.50 87 LEU A O 1
ATOM 680 N N . SER A 1 88 ? 14.099 -2.066 -21.461 1.00 93.50 88 SER A N 1
ATOM 681 C CA . SER A 1 88 ? 14.849 -3.326 -21.421 1.00 93.50 88 SER A CA 1
ATOM 682 C C . SER A 1 88 ? 13.958 -4.528 -21.745 1.00 93.50 88 SER A C 1
ATOM 684 O O . SER A 1 88 ? 14.298 -5.325 -22.612 1.00 93.50 88 SER A O 1
ATOM 686 N N . ILE A 1 89 ? 12.760 -4.614 -21.156 1.00 92.69 89 ILE A N 1
ATOM 687 C CA . ILE A 1 89 ? 11.792 -5.674 -21.480 1.00 92.69 89 ILE A CA 1
ATOM 688 C C . ILE A 1 89 ? 11.298 -5.552 -22.925 1.00 92.69 89 ILE A C 1
ATOM 690 O O . ILE A 1 89 ? 11.179 -6.558 -23.618 1.00 92.69 89 ILE A O 1
ATOM 694 N N . PHE A 1 90 ? 11.006 -4.336 -23.392 1.00 93.69 90 PHE A N 1
ATOM 695 C CA . PHE A 1 90 ? 10.535 -4.101 -24.757 1.00 93.69 90 PHE A CA 1
ATOM 696 C C . PHE A 1 90 ? 11.556 -4.566 -25.807 1.00 93.69 90 PHE A C 1
ATOM 698 O O . PHE A 1 90 ? 11.177 -5.261 -26.748 1.00 93.69 90 PHE A O 1
ATOM 705 N N . VAL A 1 91 ? 12.835 -4.221 -25.616 1.00 93.81 91 VAL A N 1
ATOM 706 C CA . VAL A 1 91 ? 13.944 -4.603 -26.505 1.00 93.81 91 VAL A CA 1
ATOM 707 C C . VAL A 1 91 ? 14.306 -6.078 -26.332 1.00 93.81 91 VAL A C 1
ATOM 709 O O . VAL A 1 91 ? 14.376 -6.801 -27.320 1.00 93.81 91 VAL A O 1
ATOM 712 N N . GLY A 1 92 ? 14.477 -6.547 -25.095 1.00 94.81 92 GLY A N 1
ATOM 713 C CA . GLY A 1 92 ? 14.885 -7.920 -24.788 1.00 94.81 92 GLY A CA 1
ATOM 714 C C . GLY A 1 92 ? 13.865 -8.975 -25.216 1.00 94.81 92 GLY A C 1
ATOM 715 O O . GLY A 1 92 ? 14.249 -10.070 -25.609 1.00 94.81 92 GLY A O 1
ATOM 716 N N . ALA A 1 93 ? 12.572 -8.640 -25.205 1.00 93.56 93 ALA A N 1
ATOM 717 C CA . ALA A 1 93 ? 11.517 -9.507 -25.731 1.00 93.56 93 ALA A CA 1
ATOM 718 C C . ALA A 1 93 ? 11.226 -9.286 -27.230 1.00 93.56 93 ALA A C 1
ATOM 720 O O . ALA A 1 93 ? 10.304 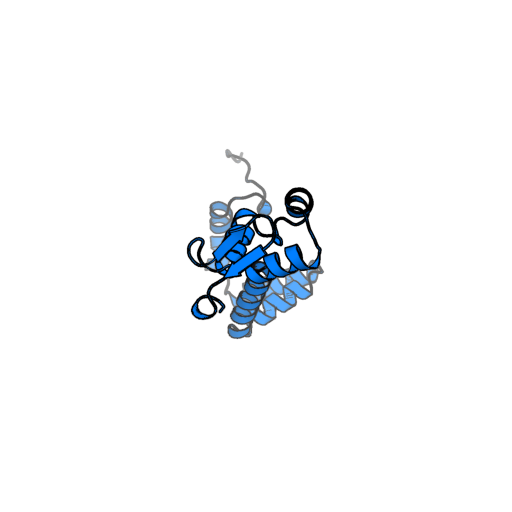-9.904 -27.759 1.00 93.56 93 ALA A O 1
ATOM 721 N N . GLY A 1 94 ? 11.959 -8.395 -27.913 1.00 94.31 94 GLY A N 1
ATOM 722 C CA . GLY A 1 94 ? 11.792 -8.129 -29.346 1.00 94.31 94 GLY A CA 1
ATOM 723 C C . GLY A 1 94 ? 10.393 -7.637 -29.729 1.00 94.31 94 GLY A C 1
ATOM 724 O O . GLY A 1 94 ? 9.899 -7.950 -30.812 1.00 94.31 94 GLY A O 1
ATOM 725 N N . LEU A 1 95 ? 9.715 -6.907 -28.837 1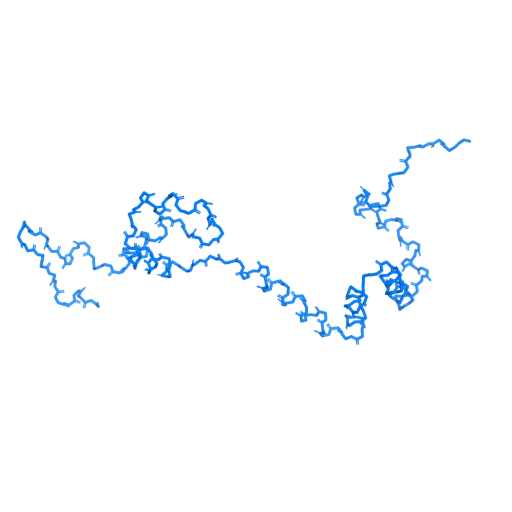.00 93.50 95 LEU A N 1
ATOM 726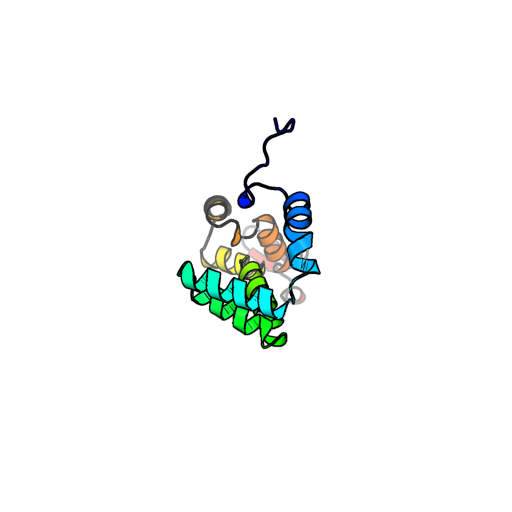 C CA . LEU A 1 95 ? 8.316 -6.543 -29.041 1.00 93.50 95 LEU A CA 1
ATOM 727 C C . LEU A 1 95 ? 8.170 -5.458 -30.108 1.00 93.50 95 LEU A C 1
ATOM 729 O O . LEU A 1 95 ? 8.748 -4.377 -30.025 1.00 93.50 95 LEU A O 1
ATOM 733 N N . ALA A 1 96 ? 7.265 -5.678 -31.057 1.00 94.44 96 ALA A N 1
ATOM 734 C CA . ALA A 1 96 ? 6.781 -4.609 -31.914 1.00 94.44 96 ALA A CA 1
ATOM 735 C C . ALA A 1 96 ? 5.864 -3.657 -31.127 1.00 94.44 96 ALA A C 1
ATOM 737 O O . ALA A 1 96 ? 5.146 -4.045 -30.198 1.00 94.44 96 ALA A O 1
ATOM 738 N N . ARG A 1 97 ? 5.784 -2.393 -31.564 1.00 93.19 97 ARG A N 1
ATOM 739 C CA . ARG A 1 97 ? 4.901 -1.377 -30.956 1.00 93.19 97 ARG A CA 1
ATOM 740 C C . ARG A 1 97 ? 3.453 -1.859 -30.808 1.00 93.19 97 ARG A C 1
ATOM 742 O O . ARG A 1 97 ? 2.811 -1.570 -29.798 1.00 93.19 97 ARG A O 1
ATOM 749 N N . ASN A 1 98 ? 2.934 -2.570 -31.808 1.00 94.12 98 ASN A N 1
ATOM 750 C CA . ASN A 1 98 ? 1.560 -3.072 -31.801 1.00 94.12 98 ASN A CA 1
ATOM 751 C C . ASN A 1 98 ? 1.376 -4.199 -30.776 1.00 94.12 98 ASN A C 1
ATOM 753 O O . ASN A 1 98 ? 0.414 -4.161 -30.016 1.00 94.12 98 ASN A O 1
ATOM 757 N N . GLN A 1 99 ? 2.336 -5.123 -30.670 1.00 93.94 99 GLN A N 1
ATOM 758 C CA . GLN A 1 99 ? 2.327 -6.186 -29.659 1.00 93.94 99 GLN A CA 1
ATOM 759 C C . GLN A 1 99 ? 2.352 -5.597 -28.245 1.00 93.94 99 GLN A C 1
ATOM 761 O O . GLN A 1 99 ? 1.515 -5.939 -27.413 1.00 93.94 99 GLN A O 1
ATOM 766 N N . TYR A 1 100 ? 3.220 -4.614 -27.990 1.00 93.25 100 TYR A N 1
ATOM 767 C CA . TYR A 1 100 ? 3.271 -3.938 -26.692 1.00 93.25 100 TYR A CA 1
ATOM 768 C C . TYR A 1 100 ? 1.949 -3.232 -26.342 1.00 93.25 100 TYR A C 1
ATOM 770 O O . TYR A 1 100 ? 1.491 -3.272 -25.198 1.00 93.25 100 TYR A O 1
ATOM 778 N N . LYS A 1 101 ? 1.289 -2.605 -27.327 1.00 91.88 101 LYS A N 1
ATOM 779 C CA . LYS A 1 101 ? -0.036 -1.990 -27.137 1.00 91.88 101 LYS A CA 1
ATOM 780 C C . LYS A 1 101 ? -1.130 -3.011 -26.812 1.00 91.88 101 LYS A C 1
ATOM 782 O O . LYS A 1 101 ? -2.058 -2.636 -26.103 1.00 91.88 101 LYS A O 1
ATOM 787 N N . ILE A 1 102 ? -1.016 -4.249 -27.296 1.00 91.62 102 ILE A N 1
ATOM 788 C CA . ILE A 1 102 ? -1.959 -5.346 -27.020 1.00 91.62 102 ILE A CA 1
ATOM 789 C C . ILE A 1 102 ? -1.717 -5.949 -25.629 1.00 91.62 102 ILE A C 1
ATOM 791 O O . ILE A 1 102 ? -2.670 -6.178 -24.890 1.00 91.62 102 ILE A O 1
ATOM 795 N N . VAL A 1 103 ? -0.456 -6.150 -25.236 1.00 89.12 103 VAL A N 1
ATOM 796 C CA . VAL A 1 103 ? -0.090 -6.752 -23.937 1.00 89.12 103 VAL A CA 1
ATOM 797 C C . VAL A 1 103 ? -0.366 -5.798 -22.771 1.00 89.12 103 VAL A C 1
ATOM 799 O O . VAL A 1 103 ? -0.847 -6.199 -21.710 1.00 89.12 103 VAL A O 1
ATOM 802 N N . ARG A 1 104 ? -0.107 -4.500 -22.961 1.00 90.56 104 ARG A N 1
ATOM 803 C CA . ARG A 1 104 ? -0.203 -3.493 -21.897 1.00 90.56 104 ARG A CA 1
ATOM 804 C C . ARG A 1 104 ? -1.571 -3.433 -21.187 1.00 90.56 104 ARG A C 1
ATOM 806 O O . ARG A 1 104 ? -1.562 -3.302 -19.963 1.00 90.56 104 ARG A O 1
ATOM 813 N N . PRO A 1 105 ? -2.732 -3.453 -21.870 1.00 89.25 105 PRO A N 1
ATOM 814 C CA . PRO A 1 105 ? -4.040 -3.497 -21.219 1.00 89.25 105 PRO A CA 1
ATOM 815 C C . PRO A 1 105 ? -4.187 -4.612 -20.176 1.00 89.25 105 PRO A C 1
ATOM 817 O O . PRO A 1 105 ? -4.740 -4.339 -19.112 1.00 89.25 105 PRO A O 1
ATOM 820 N N . GLY A 1 106 ? -3.636 -5.805 -20.434 1.00 85.88 106 GLY A N 1
ATOM 821 C CA . GLY A 1 106 ? -3.696 -6.951 -19.517 1.00 85.88 106 GLY A CA 1
ATOM 822 C C . GLY A 1 106 ? -2.914 -6.752 -18.215 1.00 85.88 106 GLY A C 1
ATOM 823 O O . GLY A 1 106 ? -3.249 -7.341 -17.195 1.00 85.88 106 GLY A O 1
ATOM 824 N N . ALA A 1 107 ? -1.921 -5.861 -18.216 1.00 85.25 107 ALA A N 1
ATOM 825 C CA . ALA A 1 107 ? -1.098 -5.545 -17.050 1.00 85.25 107 ALA A CA 1
ATOM 826 C C . ALA A 1 107 ? -0.823 -4.031 -16.955 1.00 85.25 107 ALA A C 1
ATOM 828 O O . ALA A 1 107 ? 0.315 -3.568 -16.857 1.00 85.25 107 ALA A O 1
ATOM 829 N N . LYS A 1 108 ? -1.897 -3.227 -16.981 1.00 84.75 108 LYS A N 1
ATOM 830 C CA . LYS A 1 108 ? -1.838 -1.750 -16.983 1.00 84.75 108 LYS A CA 1
ATOM 831 C C . LYS A 1 108 ? -1.186 -1.161 -15.729 1.00 84.75 108 LYS A C 1
ATOM 833 O O . LYS A 1 108 ? -0.664 -0.043 -15.789 1.00 84.75 108 LYS A O 1
ATOM 838 N N . SER A 1 109 ? -1.265 -1.875 -14.608 1.00 79.69 109 SER A N 1
ATOM 839 C CA . SER A 1 109 ? -0.588 -1.511 -13.364 1.00 79.69 109 SER A CA 1
ATOM 840 C C . SER A 1 109 ? 0.928 -1.594 -13.504 1.00 79.69 109 SER A C 1
ATOM 842 O O . SER A 1 109 ? 1.571 -0.750 -12.904 1.00 79.69 109 SER A O 1
ATOM 844 N N . ILE A 1 110 ? 1.449 -2.501 -14.345 1.00 85.38 110 ILE A N 1
ATOM 845 C CA . ILE A 1 110 ? 2.874 -2.842 -14.515 1.00 85.38 110 ILE A CA 1
ATOM 846 C C . ILE A 1 110 ? 3.524 -2.095 -15.673 1.00 85.38 110 ILE A C 1
ATOM 848 O O . ILE A 1 110 ? 4.566 -1.459 -15.507 1.00 85.38 110 ILE A O 1
ATOM 852 N N . TYR A 1 111 ? 2.893 -2.110 -16.843 1.00 86.88 111 TYR A N 1
ATOM 853 C CA . TYR A 1 111 ? 3.505 -1.587 -18.058 1.00 86.88 111 TYR A CA 1
ATOM 854 C C . TYR A 1 111 ? 3.251 -0.090 -18.276 1.00 86.88 111 TYR A C 1
ATOM 856 O O . TYR A 1 111 ? 2.114 0.417 -18.316 1.00 86.88 111 TYR A O 1
ATOM 864 N N . LEU A 1 112 ? 4.343 0.638 -18.516 1.00 89.62 112 LEU A N 1
ATOM 865 C CA . LEU A 1 112 ? 4.315 2.053 -18.868 1.00 89.62 112 LEU A CA 1
ATOM 866 C C . LEU A 1 112 ? 3.661 2.288 -20.230 1.00 89.62 112 LEU A C 1
ATOM 868 O O . LEU A 1 112 ? 3.473 1.384 -21.044 1.00 89.62 112 LEU A O 1
ATOM 872 N N . ARG A 1 113 ? 3.249 3.531 -20.486 1.00 90.88 113 ARG A N 1
ATOM 873 C CA . ARG A 1 113 ? 2.765 3.916 -21.818 1.00 90.88 113 ARG A CA 1
ATOM 874 C C . ARG A 1 113 ? 3.936 3.891 -22.795 1.00 90.88 113 ARG A C 1
ATOM 876 O O . ARG A 1 113 ? 5.027 4.331 -22.451 1.00 90.88 113 ARG A O 1
ATOM 883 N N . TYR A 1 114 ? 3.673 3.471 -24.030 1.00 92.50 114 TYR A N 1
ATOM 884 C CA . TYR A 1 114 ? 4.691 3.431 -25.083 1.00 92.50 114 TYR A CA 1
ATOM 885 C C . TYR A 1 114 ? 5.379 4.790 -25.304 1.00 92.50 114 TYR A C 1
ATOM 887 O O . TYR A 1 114 ? 6.574 4.844 -25.552 1.00 92.50 114 TYR A O 1
ATOM 895 N N . SER A 1 115 ? 4.654 5.899 -25.129 1.00 92.94 115 SER A N 1
ATOM 896 C CA . SER A 1 115 ? 5.218 7.250 -25.238 1.00 92.94 115 SER A CA 1
ATOM 897 C C . SER A 1 115 ? 6.341 7.538 -24.235 1.00 92.94 115 SER A C 1
ATOM 899 O O . SER A 1 115 ? 7.181 8.382 -24.511 1.00 92.94 115 SER A O 1
ATOM 901 N N . LEU A 1 116 ? 6.356 6.878 -23.071 1.00 92.06 116 LEU A N 1
ATOM 902 C CA . LEU A 1 116 ? 7.434 7.018 -22.086 1.00 92.06 116 LEU A CA 1
ATOM 903 C C . LEU A 1 116 ? 8.656 6.188 -22.481 1.00 92.06 116 LEU A C 1
ATOM 905 O O . LEU A 1 116 ? 9.769 6.689 -22.396 1.00 92.06 116 LEU A O 1
ATOM 909 N N . ILE A 1 117 ? 8.438 4.968 -22.982 1.00 92.31 117 ILE A N 1
ATOM 910 C CA . ILE A 1 117 ? 9.508 4.113 -23.516 1.00 92.31 117 ILE A CA 1
ATOM 911 C C . ILE A 1 117 ? 10.205 4.819 -24.678 1.00 92.31 117 ILE A C 1
ATOM 913 O O . ILE A 1 117 ? 11.422 4.883 -24.711 1.00 92.31 117 ILE A O 1
ATOM 917 N N . GLN A 1 118 ? 9.435 5.426 -25.584 1.00 92.00 118 GLN A N 1
ATOM 918 C CA . GLN A 1 118 ? 9.976 6.152 -26.732 1.00 92.00 118 GLN A CA 1
ATOM 919 C C . GLN A 1 118 ? 10.830 7.364 -26.329 1.00 92.00 118 GLN A C 1
ATOM 921 O O . GLN A 1 118 ? 11.816 7.658 -26.998 1.00 92.00 118 GLN A O 1
ATOM 926 N N . LYS A 1 119 ? 10.453 8.082 -25.261 1.00 92.50 119 LYS A N 1
ATOM 927 C CA . LYS A 1 119 ? 11.249 9.210 -24.751 1.00 92.50 119 LYS A CA 1
ATOM 928 C C . LYS A 1 119 ? 12.614 8.734 -24.274 1.00 92.50 119 LYS A C 1
ATOM 930 O O . LYS A 1 119 ? 13.616 9.245 -24.746 1.00 92.50 119 LYS A O 1
ATOM 935 N N . VAL A 1 120 ? 12.626 7.700 -23.439 1.00 92.44 120 VAL A N 1
ATOM 936 C CA . VAL A 1 120 ? 13.863 7.124 -22.905 1.00 92.44 120 VAL A CA 1
ATOM 937 C C . VAL A 1 120 ? 14.699 6.479 -24.000 1.00 92.44 120 VAL A C 1
ATOM 939 O O . VAL A 1 120 ? 15.897 6.697 -24.068 1.00 92.44 120 VAL A O 1
ATOM 942 N N . GLN A 1 121 ? 14.071 5.773 -24.937 1.00 90.31 121 GLN A N 1
ATOM 943 C CA . GLN A 1 121 ? 14.761 5.243 -26.107 1.00 90.31 121 GLN A CA 1
ATOM 944 C C . GLN A 1 121 ? 15.466 6.354 -26.899 1.00 90.31 121 GLN A C 1
ATOM 946 O O . GLN A 1 121 ? 16.583 6.158 -27.355 1.00 90.31 121 GLN A O 1
ATOM 951 N N . LYS A 1 122 ? 14.841 7.527 -27.045 1.00 90.12 122 LYS A N 1
ATOM 952 C CA . LYS A 1 122 ? 15.441 8.675 -27.734 1.00 90.12 122 LYS A CA 1
ATOM 953 C C . LYS A 1 122 ? 16.614 9.286 -26.961 1.00 90.12 122 LYS A C 1
ATOM 955 O O . LYS A 1 122 ? 17.513 9.809 -27.601 1.00 90.12 122 LYS A O 1
ATOM 960 N N . GLU A 1 123 ? 16.595 9.232 -25.631 1.00 88.06 123 GLU A N 1
ATOM 961 C CA . GLU A 1 123 ? 17.692 9.717 -24.779 1.00 88.06 123 GLU A CA 1
ATOM 962 C C . GLU A 1 123 ? 18.974 8.885 -24.946 1.00 88.06 123 GLU A C 1
ATOM 964 O O . GLU A 1 123 ? 20.058 9.430 -24.783 1.00 88.06 123 GLU A O 1
ATOM 969 N N . PHE A 1 124 ? 18.864 7.604 -25.320 1.00 84.81 124 PHE A N 1
ATOM 970 C CA . PHE A 1 124 ? 20.017 6.726 -25.568 1.00 84.81 124 PHE A CA 1
ATOM 971 C C . PHE A 1 124 ? 20.652 6.876 -26.959 1.00 84.81 124 PHE A C 1
ATOM 973 O O . PHE A 1 124 ? 21.737 6.348 -27.179 1.00 84.81 124 PHE A O 1
ATOM 980 N N . TYR A 1 125 ? 19.993 7.544 -27.909 1.00 85.62 125 TYR A N 1
ATOM 981 C CA . TYR A 1 125 ? 20.557 7.758 -29.244 1.00 85.62 125 TYR A CA 1
ATOM 982 C C . TYR A 1 125 ? 21.230 9.124 -29.337 1.00 85.62 125 TYR A C 1
ATOM 984 O O . TYR A 1 125 ? 20.681 10.127 -28.875 1.00 85.62 125 TYR A O 1
ATOM 992 N N . SER A 1 126 ? 22.376 9.168 -30.018 1.00 84.12 126 SER A N 1
ATOM 993 C CA . SER A 1 126 ? 23.078 10.412 -30.324 1.00 84.12 126 SER A CA 1
ATOM 994 C C . SER A 1 126 ? 22.184 11.384 -31.104 1.00 84.12 126 SER A C 1
ATOM 996 O O . SER A 1 126 ? 21.190 11.013 -31.747 1.00 84.12 126 SER A O 1
ATOM 998 N N . SER A 1 127 ? 22.506 12.676 -31.007 1.00 83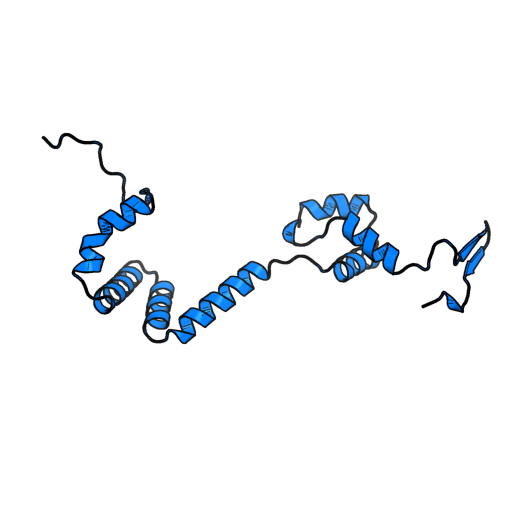.12 127 SER A N 1
ATOM 999 C CA . SER A 1 127 ? 21.689 13.738 -31.593 1.00 83.12 127 SER A CA 1
ATOM 1000 C C . SER A 1 127 ? 21.503 13.533 -33.103 1.00 83.12 127 SER A C 1
ATOM 1002 O O . SER A 1 127 ? 22.375 13.005 -33.787 1.00 83.12 127 SER A O 1
ATOM 1004 N N . LYS A 1 128 ? 20.381 13.983 -33.673 1.00 80.75 128 LYS A N 1
ATOM 1005 C CA . LYS A 1 128 ? 20.117 13.804 -35.117 1.00 80.75 128 LYS A CA 1
ATOM 1006 C C . LYS A 1 128 ? 21.176 14.426 -36.034 1.00 80.75 128 LYS A C 1
ATOM 1008 O O . LYS A 1 128 ? 21.249 14.044 -37.191 1.00 80.75 128 LYS A O 1
ATOM 1013 N N . ASN A 1 129 ? 21.951 15.377 -35.523 1.00 82.25 129 ASN A N 1
ATOM 1014 C CA . ASN A 1 129 ? 22.987 16.070 -36.281 1.00 82.25 129 ASN A CA 1
ATOM 1015 C C . ASN A 1 129 ? 24.360 15.385 -36.156 1.00 82.25 129 ASN A C 1
ATOM 1017 O O . ASN A 1 129 ? 25.302 15.824 -36.800 1.00 82.25 129 ASN A O 1
ATOM 1021 N N . SER A 1 130 ? 24.480 14.350 -35.316 1.00 84.69 130 SER A N 1
ATOM 1022 C CA . SER A 1 130 ? 25.748 13.657 -35.033 1.00 84.69 130 SER A CA 1
ATOM 1023 C C . SER A 1 130 ? 26.033 12.465 -35.945 1.00 84.69 130 SER A C 1
ATOM 1025 O O . SER A 1 130 ? 27.146 11.942 -35.935 1.00 84.69 130 SER A O 1
ATOM 1027 N N . TYR A 1 131 ? 25.042 12.022 -36.723 1.00 86.25 131 TYR A N 1
ATOM 1028 C CA . TYR A 1 131 ? 25.185 10.877 -37.613 1.00 86.25 131 TYR A CA 1
ATOM 1029 C C . TYR A 1 131 ? 24.557 11.130 -38.981 1.00 86.25 131 TYR A C 1
ATOM 1031 O O . TYR A 1 131 ? 23.534 11.807 -39.107 1.00 86.25 131 TYR A O 1
ATOM 1039 N N . GLN A 1 132 ? 25.160 10.535 -40.004 1.00 88.62 132 GLN A N 1
ATOM 1040 C CA . GLN A 1 132 ? 24.683 10.550 -41.377 1.00 88.62 132 GLN A CA 1
ATOM 1041 C C . GLN A 1 132 ? 24.334 9.124 -41.799 1.00 88.62 132 GLN A C 1
ATOM 1043 O O . GLN A 1 132 ? 25.159 8.217 -41.723 1.00 88.62 132 GLN A O 1
ATOM 1048 N N . VAL A 1 133 ? 23.094 8.927 -42.248 1.00 89.25 133 VAL A N 1
ATOM 1049 C CA . VAL A 1 133 ? 22.643 7.651 -42.815 1.00 89.25 133 VAL A CA 1
ATOM 1050 C C . VAL A 1 133 ? 22.651 7.783 -44.332 1.00 89.25 133 VAL A C 1
ATOM 1052 O O . VAL A 1 133 ? 21.889 8.569 -44.896 1.00 89.25 133 VAL A O 1
ATOM 1055 N N . ILE A 1 134 ? 23.521 7.023 -44.983 1.00 93.50 134 ILE A N 1
ATOM 1056 C CA . ILE A 1 134 ? 23.603 6.864 -46.436 1.00 93.50 134 ILE A CA 1
ATOM 1057 C C . ILE A 1 134 ? 22.963 5.509 -46.783 1.00 93.50 134 ILE A C 1
ATOM 1059 O O . ILE A 1 134 ? 22.747 4.667 -45.914 1.00 93.50 134 ILE A O 1
ATOM 1063 N N . GLN A 1 135 ? 22.630 5.273 -48.053 1.00 92.75 135 GLN A N 1
ATOM 1064 C CA . GLN A 1 135 ? 21.985 4.029 -48.493 1.00 92.75 135 GLN A CA 1
ATOM 1065 C C . GLN A 1 135 ? 22.750 2.758 -48.074 1.00 92.75 135 GLN A C 1
ATOM 1067 O O . GLN A 1 135 ? 22.130 1.725 -47.831 1.00 92.75 135 GLN A O 1
ATOM 1072 N N . THR A 1 136 ? 24.080 2.831 -47.990 1.00 94.75 136 THR A N 1
ATOM 1073 C CA . THR A 1 136 ? 24.966 1.686 -47.726 1.00 94.75 136 THR A CA 1
ATOM 1074 C C . THR A 1 136 ? 25.670 1.731 -46.373 1.00 94.75 136 THR A C 1
ATOM 1076 O O . THR A 1 136 ? 26.169 0.702 -45.927 1.00 94.75 136 THR A O 1
ATOM 1079 N N . SER A 1 137 ? 25.747 2.892 -45.722 1.00 91.75 137 SER A N 1
ATOM 1080 C CA . SER A 1 137 ? 26.523 3.080 -44.492 1.00 91.75 137 SER A CA 1
ATOM 1081 C C . SER A 1 137 ? 25.841 4.050 -43.534 1.00 91.75 137 SER A C 1
ATOM 1083 O O . SER A 1 137 ? 25.027 4.885 -43.921 1.00 91.75 137 SER A O 1
ATOM 1085 N N . THR A 1 138 ? 26.173 3.926 -42.251 1.00 89.50 138 THR A N 1
ATOM 1086 C CA . THR A 1 138 ? 25.864 4.941 -41.241 1.00 89.50 138 THR A CA 1
ATOM 1087 C C . THR A 1 138 ? 27.174 5.404 -40.633 1.00 89.50 138 THR A C 1
ATOM 1089 O O . THR A 1 138 ? 27.953 4.583 -40.153 1.00 89.50 138 THR A O 1
ATOM 1092 N N . GLU A 1 139 ? 27.410 6.707 -40.670 1.00 89.88 139 GLU A N 1
ATOM 1093 C CA . GLU A 1 139 ? 28.605 7.343 -40.127 1.00 89.88 139 GLU A CA 1
ATOM 1094 C C . GLU A 1 139 ? 28.206 8.177 -38.914 1.00 89.88 139 GLU A C 1
ATOM 1096 O O . GLU A 1 139 ? 27.191 8.873 -38.943 1.00 89.88 139 GLU A O 1
ATOM 1101 N N . ILE A 1 140 ? 28.977 8.081 -37.834 1.00 90.06 140 ILE A N 1
ATOM 1102 C CA . ILE A 1 140 ? 28.776 8.844 -36.602 1.00 90.06 140 ILE A CA 1
ATOM 1103 C C . ILE A 1 140 ? 30.120 9.395 -36.144 1.00 90.06 140 ILE A C 1
ATOM 1105 O O . ILE A 1 140 ? 31.139 8.703 -36.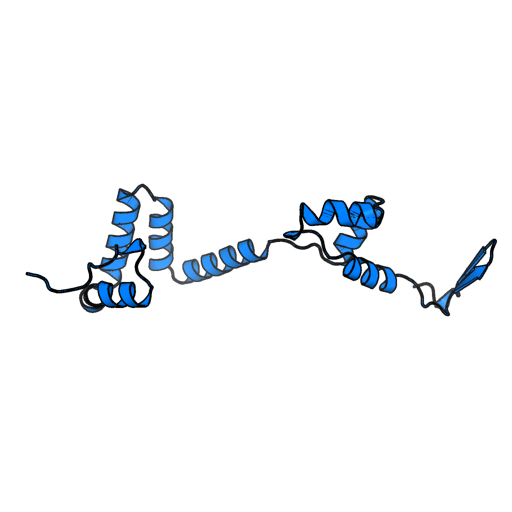228 1.00 90.06 140 ILE A O 1
ATOM 1109 N N . ASN A 1 141 ? 30.136 10.635 -35.659 1.00 86.62 141 ASN A N 1
ATOM 1110 C CA . ASN A 1 141 ? 31.350 11.197 -35.080 1.00 86.62 141 ASN A CA 1
ATOM 1111 C C . ASN A 1 141 ? 31.727 10.422 -33.819 1.00 86.62 141 ASN A C 1
ATOM 1113 O O . ASN A 1 141 ? 30.911 10.258 -32.914 1.00 86.62 141 ASN A O 1
ATOM 1117 N N . LEU A 1 142 ? 32.994 10.025 -33.716 1.00 84.38 142 LEU A N 1
ATOM 1118 C CA . LEU A 1 142 ? 33.489 9.291 -32.551 1.00 84.38 142 LEU A CA 1
ATOM 1119 C C . LEU A 1 142 ? 33.298 10.070 -31.238 1.00 84.38 142 LEU A C 1
ATOM 1121 O O . LEU A 1 142 ? 33.054 9.470 -30.202 1.00 84.38 142 LEU A O 1
ATOM 1125 N N . GLN A 1 143 ? 33.375 11.403 -31.283 1.00 86.62 143 GLN A N 1
ATOM 1126 C CA . GLN A 1 143 ? 33.167 12.272 -30.116 1.00 86.62 143 GLN A CA 1
ATOM 1127 C C . GLN A 1 143 ? 31.706 12.305 -29.635 1.00 86.62 143 GLN A C 1
ATOM 1129 O O . GLN A 1 143 ? 31.456 12.611 -28.474 1.00 86.62 143 GLN A O 1
ATOM 1134 N N . ASP A 1 144 ? 30.760 11.975 -30.517 1.00 82.06 144 ASP A N 1
ATOM 1135 C CA . ASP A 1 144 ? 29.324 11.923 -30.226 1.00 82.06 144 ASP A CA 1
ATOM 1136 C C . ASP A 1 144 ? 28.854 10.501 -29.853 1.00 82.06 144 ASP A C 1
ATOM 1138 O O . ASP A 1 144 ? 27.662 10.273 -29.601 1.00 82.06 144 ASP A O 1
ATOM 1142 N N . LEU A 1 145 ? 29.781 9.537 -29.839 1.00 79.31 145 LEU A N 1
ATOM 1143 C CA . LEU A 1 145 ? 29.569 8.176 -29.367 1.00 79.31 145 LEU A CA 1
ATOM 1144 C C . LEU A 1 145 ? 29.861 8.140 -27.858 1.00 79.31 145 LEU A C 1
ATOM 1146 O O . LEU A 1 145 ? 31.017 8.074 -27.443 1.00 79.31 145 LEU A O 1
ATOM 1150 N N . ALA A 1 146 ? 28.802 8.249 -27.054 1.00 61.19 146 ALA A N 1
ATOM 1151 C CA . ALA A 1 146 ? 28.855 8.113 -25.598 1.00 61.19 146 ALA A CA 1
ATOM 1152 C C . ALA A 1 146 ? 28.719 6.650 -25.154 1.00 61.19 146 ALA A C 1
ATOM 1154 O O . ALA A 1 146 ? 27.933 5.911 -25.792 1.00 61.19 146 ALA A O 1
#

Foldseek 3Di:
DPPDDDDDDLVPDDPVVVCVVCVCVVVPPDPVVVLVVVLVVCVVVVVNVVSVLSVVCVVDVVVVVVCVVVVVVVVVVQEEDDLVRLLCCCVVVVDDPVNLVVVCVVPVSYYDDVVSNVVVVVVQDFDPVQWDDDPVDIDGDPVSND

pLDDT: mean 89.4, std 8.39, range [46.94, 97.31]